Protein AF-A0A1Z5HD64-F1 (afdb_monomer)

pLDDT: mean 79.85, std 14.62, range [35.97, 97.44]

Foldseek 3Di:
DDDDDDFDPDPVSVVVLVVLVVVLQVVVLVVVVVCCVVCVVPPDVVQVVQQVVQVVVQVVQVVVVHGDDVVSVRRDRDPDDPVSSSLSVVCVVVVNDPVRSVVVVVVPDDPPDDDDDDD

Solvent-accessible surface area (backbone atoms only — not comparable to full-atom values): 7395 Å² total; per-residue (Å²): 132,88,83,82,79,80,80,61,90,47,71,67,48,46,54,50,49,54,51,51,49,51,50,39,52,53,53,52,44,53,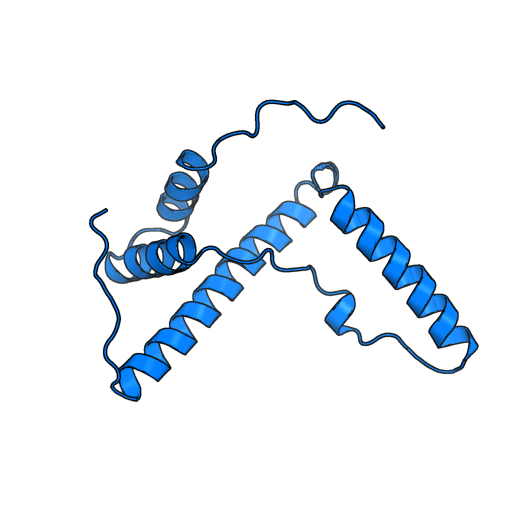53,51,55,52,47,44,70,74,42,58,86,73,54,55,67,68,57,54,53,49,52,55,54,49,51,54,50,32,55,55,26,47,77,71,81,45,71,62,66,70,77,72,75,48,82,79,76,71,86,75,52,73,65,55,45,53,49,50,50,49,32,61,76,68,69,50,51,68,68,64,47,50,53,59,51,57,76,64,59,73,78,79,73,90,80,77,76,94,127

Mean predicted aligned error: 9.31 Å

Sequence (119 aa):
MKETKAWSSDNNSLKNQMRLTAMSYNLLRTVEELSKIQDPELIHPSDKKYTEDLEKRQQAAKKRGGFVNPLFFNERIARISSYTIRAVQNAIMTGKSLSSFINALVAKLVPRVNQIGEH

Structure (mmCIF, N/CA/C/O backbone):
data_AF-A0A1Z5HD64-F1
#
_entry.id   AF-A0A1Z5HD64-F1
#
loop_
_atom_site.group_PDB
_atom_site.id
_atom_site.type_symbol
_atom_site.label_atom_id
_atom_site.label_alt_id
_atom_site.label_comp_id
_atom_site.label_asym_id
_atom_site.label_entity_id
_atom_site.label_seq_id
_atom_site.pdbx_PDB_ins_code
_atom_site.Cartn_x
_atom_site.Cartn_y
_atom_site.Cartn_z
_atom_site.occupancy
_atom_site.B_iso_or_equiv
_atom_site.auth_seq_id
_atom_site.auth_comp_id
_atom_site.auth_asym_id
_atom_site.auth_atom_id
_atom_site.pdbx_PDB_model_num
ATOM 1 N N . MET A 1 1 ? -7.255 -1.010 21.504 1.00 44.19 1 MET A N 1
ATOM 2 C CA . MET A 1 1 ? -8.390 -1.648 20.800 1.00 44.19 1 MET A CA 1
ATOM 3 C 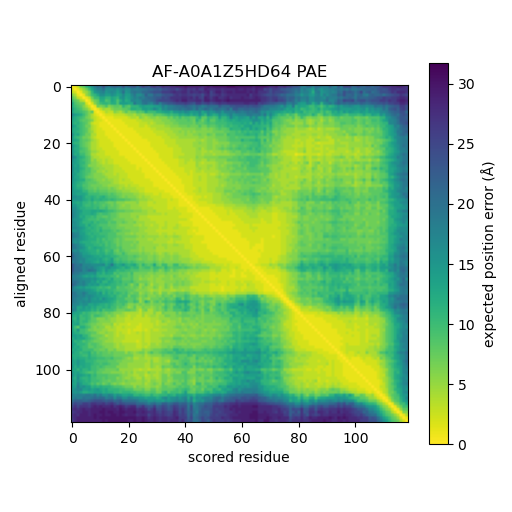C . MET A 1 1 ? -8.255 -3.148 21.006 1.00 44.19 1 MET A C 1
ATOM 5 O O . MET A 1 1 ? -7.200 -3.672 20.672 1.00 44.19 1 MET A O 1
ATOM 9 N N . LYS A 1 2 ? -9.232 -3.799 21.651 1.00 37.47 2 LYS A N 1
ATOM 10 C CA . LYS A 1 2 ? -9.215 -5.250 21.912 1.00 37.47 2 LYS A CA 1
ATOM 11 C C . LYS A 1 2 ? -9.450 -5.973 20.579 1.00 37.47 2 LYS A C 1
ATOM 13 O O . LYS A 1 2 ? -10.421 -5.656 19.900 1.00 37.47 2 LYS A O 1
ATOM 18 N N . GLU A 1 3 ? -8.547 -6.864 20.175 1.00 40.06 3 GLU A N 1
ATOM 19 C CA . GLU A 1 3 ? -8.692 -7.639 18.934 1.00 40.06 3 GLU A CA 1
ATOM 20 C C . GLU A 1 3 ? -9.826 -8.662 19.063 1.00 40.06 3 GLU A C 1
ATOM 22 O O . GLU A 1 3 ? -9.850 -9.456 20.002 1.00 40.06 3 GLU A O 1
ATOM 27 N N . THR A 1 4 ? -10.752 -8.673 18.106 1.00 48.00 4 THR A N 1
ATOM 28 C CA . THR A 1 4 ? -11.760 -9.732 17.972 1.00 48.00 4 THR A CA 1
ATOM 29 C C . THR A 1 4 ? -11.158 -10.859 17.127 1.00 48.00 4 THR A C 1
ATOM 31 O O . THR A 1 4 ? -10.708 -10.624 16.004 1.00 48.00 4 THR A O 1
ATOM 34 N N . LYS A 1 5 ? -11.069 -12.075 17.681 1.00 46.97 5 LYS A N 1
ATOM 35 C CA . LYS A 1 5 ? -10.462 -13.235 17.005 1.00 46.97 5 LYS A CA 1
ATOM 36 C C . LYS A 1 5 ? -11.372 -13.776 15.891 1.00 46.97 5 LYS A C 1
ATOM 38 O O . LYS A 1 5 ? -12.581 -13.797 16.065 1.00 46.97 5 LYS A O 1
ATOM 43 N N . ALA A 1 6 ? -10.715 -14.210 14.809 1.00 53.66 6 ALA A N 1
ATOM 44 C CA . ALA A 1 6 ? -11.146 -14.966 13.623 1.00 53.66 6 ALA A CA 1
ATOM 45 C C . ALA A 1 6 ? -12.628 -14.913 13.202 1.00 53.66 6 ALA A C 1
ATOM 47 O O . ALA A 1 6 ? -13.538 -15.357 13.893 1.00 53.66 6 ALA A O 1
ATOM 48 N N . TRP A 1 7 ? -12.824 -14.446 11.974 1.00 62.53 7 TRP A N 1
ATOM 49 C CA . TRP A 1 7 ? -14.091 -14.433 11.267 1.00 62.53 7 TRP A CA 1
ATOM 50 C C . TRP A 1 7 ? -14.589 -15.855 10.962 1.00 62.53 7 TRP A C 1
ATOM 52 O O . TRP A 1 7 ? -13.791 -16.753 10.700 1.00 62.53 7 TRP A O 1
ATOM 62 N N . SER A 1 8 ? -15.909 -16.037 10.997 1.00 66.38 8 SER A N 1
ATOM 63 C CA . SER A 1 8 ? -16.603 -17.302 10.719 1.00 66.38 8 SER A CA 1
ATOM 64 C C . SER A 1 8 ? -16.177 -17.947 9.386 1.00 66.38 8 SER A C 1
ATOM 66 O O . SER A 1 8 ? -15.844 -17.248 8.428 1.00 66.38 8 SER A O 1
ATOM 68 N N . SER A 1 9 ? -16.234 -19.283 9.312 1.00 69.88 9 SER A N 1
ATOM 69 C CA . SER A 1 9 ? -16.034 -20.069 8.082 1.00 69.88 9 SER A CA 1
ATOM 70 C C . SER A 1 9 ? -17.230 -20.025 7.122 1.00 69.88 9 SER A C 1
ATOM 72 O O . SER A 1 9 ? -17.173 -20.610 6.044 1.00 69.88 9 SER A O 1
ATOM 74 N N . ASP A 1 10 ? -18.312 -19.338 7.495 1.00 85.06 10 ASP A N 1
ATOM 75 C CA . ASP A 1 10 ? -19.473 -19.135 6.634 1.00 85.06 10 ASP A CA 1
ATOM 76 C C . ASP A 1 10 ? -19.106 -18.398 5.327 1.00 85.06 10 ASP A C 1
ATOM 78 O O . ASP A 1 10 ? -18.355 -17.418 5.323 1.00 85.06 10 ASP A O 1
ATOM 82 N N . ASN A 1 11 ? -19.693 -18.829 4.207 1.00 81.56 11 ASN A N 1
ATOM 83 C CA . ASN A 1 11 ? -19.406 -18.283 2.877 1.00 81.56 11 ASN A CA 1
ATOM 84 C C . ASN A 1 11 ? -19.705 -16.781 2.759 1.00 81.56 11 ASN A C 1
ATOM 86 O O . ASN A 1 11 ? -19.003 -16.070 2.034 1.00 81.56 11 ASN A O 1
ATOM 90 N N . ASN A 1 12 ? -20.727 -16.268 3.448 1.00 84.69 12 ASN A N 1
ATOM 91 C CA . ASN A 1 12 ? -21.007 -14.833 3.441 1.00 84.69 12 ASN A CA 1
ATOM 92 C C . ASN A 1 12 ? -19.990 -14.078 4.298 1.00 84.69 12 ASN A C 1
ATOM 94 O O . ASN A 1 12 ? -19.549 -12.995 3.907 1.00 84.69 12 ASN A O 1
ATOM 98 N N . SER A 1 13 ? -19.555 -14.668 5.415 1.00 78.94 13 SER A N 1
ATOM 99 C CA . SER A 1 13 ? -18.449 -14.125 6.208 1.00 78.94 13 SER A CA 1
ATOM 100 C C . SER A 1 13 ? -17.169 -14.015 5.378 1.00 78.94 13 SER A C 1
ATOM 102 O O . SER A 1 13 ? -16.554 -12.949 5.353 1.00 78.94 13 SER A O 1
ATOM 104 N N . LEU A 1 14 ? -16.813 -15.059 4.625 1.00 79.56 14 LEU A N 1
ATOM 105 C CA . LEU A 1 14 ? -15.651 -15.058 3.731 1.00 79.56 14 LEU A CA 1
ATOM 106 C C . LEU A 1 14 ? -15.764 -13.995 2.628 1.00 79.56 14 LEU A C 1
ATOM 108 O O . LEU A 1 14 ? -14.815 -13.248 2.392 1.00 79.56 14 LEU A O 1
ATOM 112 N N . LYS A 1 15 ? -16.934 -13.846 1.992 1.00 81.50 15 LYS A N 1
ATOM 113 C CA . LYS A 1 15 ? -17.169 -12.780 0.997 1.00 81.50 15 LYS A CA 1
ATOM 114 C C . LYS A 1 15 ? -16.978 -11.386 1.593 1.00 81.50 15 LYS A C 1
ATOM 116 O O . LYS A 1 15 ? -16.365 -10.525 0.959 1.00 81.50 15 LYS A O 1
ATOM 121 N N . ASN A 1 16 ? -17.477 -11.158 2.805 1.00 84.25 16 ASN A N 1
ATOM 122 C CA . ASN A 1 16 ? -17.310 -9.883 3.498 1.00 84.25 16 ASN A CA 1
ATOM 123 C C . ASN A 1 16 ? -15.843 -9.623 3.858 1.00 84.25 16 ASN A C 1
ATOM 125 O O . ASN A 1 16 ? -15.365 -8.508 3.658 1.00 84.25 16 ASN A O 1
ATOM 129 N N . GLN A 1 17 ? -15.110 -10.649 4.298 1.00 80.06 17 GLN A N 1
ATOM 130 C CA . GLN A 1 17 ? -13.670 -10.556 4.545 1.00 80.06 17 GLN A CA 1
ATOM 131 C C . GLN A 1 17 ? -12.911 -10.161 3.278 1.00 80.06 17 GLN A C 1
ATOM 133 O O . GLN A 1 17 ? -12.153 -9.197 3.302 1.00 80.06 17 GLN A O 1
ATOM 138 N N . MET A 1 18 ? -13.157 -10.845 2.156 1.00 83.06 18 MET A N 1
ATOM 139 C CA . MET A 1 18 ? -12.502 -10.535 0.881 1.00 83.06 18 MET A CA 1
ATOM 140 C C . MET A 1 18 ? -12.762 -9.090 0.443 1.00 83.06 18 MET A C 1
ATOM 142 O O . MET A 1 18 ? -11.830 -8.383 0.058 1.00 83.06 18 MET A O 1
ATOM 146 N N . ARG A 1 19 ? -14.016 -8.629 0.544 1.00 85.19 19 ARG A N 1
ATOM 147 C CA . ARG A 1 19 ? -14.396 -7.245 0.216 1.00 85.19 19 ARG A CA 1
ATOM 148 C C . ARG A 1 19 ? -13.683 -6.240 1.110 1.00 85.19 19 ARG A C 1
ATOM 150 O O . ARG A 1 19 ? -13.125 -5.270 0.613 1.00 85.19 19 ARG A O 1
ATOM 157 N N . LEU A 1 20 ? -13.652 -6.490 2.413 1.00 84.62 20 LEU A N 1
ATOM 158 C CA . LEU A 1 20 ? -12.998 -5.613 3.375 1.00 84.62 20 LEU A CA 1
ATOM 159 C C . LEU A 1 20 ? -11.477 -5.568 3.185 1.00 84.62 20 LEU A C 1
ATOM 161 O O . LEU A 1 20 ? -10.872 -4.500 3.282 1.00 84.62 20 LEU A O 1
ATOM 165 N N . THR A 1 21 ? -10.849 -6.708 2.896 1.00 83.38 21 THR A N 1
ATOM 166 C CA . THR A 1 21 ? -9.431 -6.759 2.542 1.00 83.38 21 THR A CA 1
ATOM 167 C C . THR A 1 21 ? -9.176 -5.925 1.293 1.00 83.38 21 THR A C 1
ATOM 169 O O . THR A 1 21 ? -8.313 -5.053 1.332 1.00 83.38 21 THR A O 1
ATOM 172 N N . ALA A 1 22 ? -9.965 -6.103 0.230 1.00 84.81 22 ALA A N 1
ATOM 173 C CA . ALA A 1 22 ? -9.841 -5.302 -0.987 1.00 84.81 22 ALA A CA 1
ATOM 174 C C . ALA A 1 22 ? -10.024 -3.797 -0.715 1.00 84.81 22 ALA A C 1
ATOM 176 O O . ALA A 1 22 ? -9.211 -2.993 -1.158 1.00 84.81 22 ALA A O 1
ATOM 177 N N . MET A 1 23 ? -11.023 -3.413 0.085 1.00 85.25 23 MET A N 1
ATOM 178 C CA . MET A 1 23 ? -11.225 -2.020 0.503 1.00 85.25 23 MET A CA 1
ATOM 179 C C . MET A 1 23 ? -10.031 -1.471 1.287 1.00 85.25 23 MET A C 1
ATOM 181 O O . MET A 1 23 ? -9.638 -0.3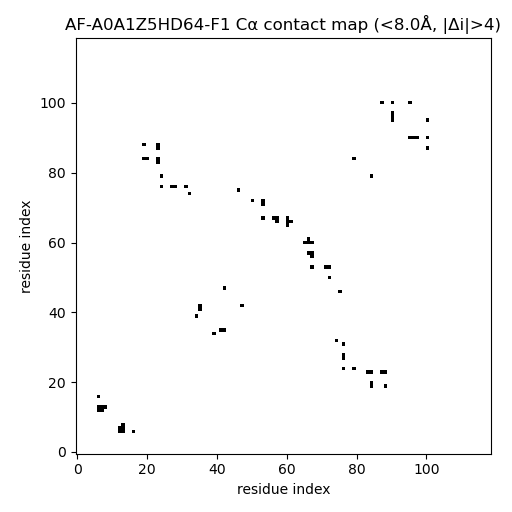30 1.075 1.00 85.25 23 MET A O 1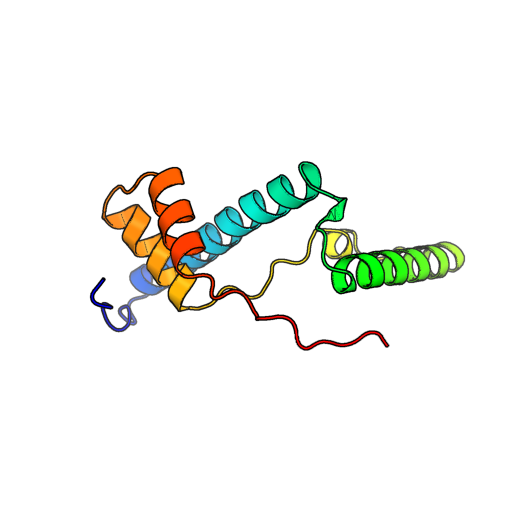
ATOM 185 N N . SER A 1 24 ? -9.431 -2.278 2.165 1.00 83.94 24 SER A N 1
ATOM 186 C CA . SER A 1 24 ? -8.251 -1.877 2.941 1.00 83.94 24 SER A CA 1
ATOM 187 C C . SER A 1 24 ? -7.038 -1.646 2.039 1.00 83.94 24 SER A C 1
ATOM 189 O O . SER A 1 24 ? -6.312 -0.672 2.228 1.00 83.94 24 SER A O 1
ATOM 191 N N . TYR A 1 25 ? -6.844 -2.512 1.038 1.00 85.75 25 TYR A N 1
ATOM 192 C CA . TYR A 1 25 ? -5.818 -2.333 0.012 1.00 85.75 25 TYR A CA 1
ATOM 193 C C . TYR A 1 25 ? -6.047 -1.071 -0.811 1.00 85.75 25 TYR A C 1
ATOM 195 O O . TYR A 1 25 ? -5.127 -0.270 -0.939 1.00 85.75 25 TYR A O 1
ATOM 203 N N . ASN A 1 26 ? -7.267 -0.858 -1.298 1.00 83.62 26 ASN A N 1
ATOM 204 C CA . ASN A 1 26 ? -7.604 0.318 -2.095 1.00 83.62 26 ASN A CA 1
ATOM 205 C C . ASN A 1 26 ? -7.466 1.617 -1.289 1.00 83.62 26 ASN A C 1
ATOM 207 O O . ASN A 1 26 ? -6.974 2.608 -1.811 1.00 83.62 26 ASN A O 1
ATOM 211 N N . LEU A 1 27 ? -7.839 1.613 -0.007 1.00 83.31 27 LEU A N 1
ATOM 212 C CA . LEU A 1 27 ? -7.690 2.788 0.845 1.00 83.31 27 LEU A CA 1
ATOM 213 C C . LEU A 1 27 ? -6.218 3.167 1.032 1.00 83.31 27 LEU A C 1
ATOM 215 O O . LEU A 1 27 ? -5.852 4.325 0.850 1.00 83.31 27 LEU A O 1
ATOM 219 N N . LEU A 1 28 ? -5.368 2.200 1.393 1.00 82.50 28 LEU A N 1
ATOM 220 C CA . LEU A 1 28 ? -3.943 2.480 1.578 1.00 82.50 28 LEU A CA 1
ATOM 221 C C . LEU A 1 28 ? -3.248 2.818 0.264 1.00 82.50 28 LEU A C 1
ATOM 223 O O . LEU A 1 28 ? -2.383 3.685 0.263 1.00 82.50 28 LEU A O 1
ATOM 227 N N . ARG A 1 29 ? -3.671 2.201 -0.842 1.00 83.00 29 ARG A N 1
ATOM 228 C CA . ARG A 1 29 ? -3.235 2.552 -2.193 1.00 83.00 29 ARG A CA 1
ATOM 229 C C . ARG A 1 29 ? -3.440 4.035 -2.479 1.00 83.00 29 ARG A C 1
ATOM 231 O O . ARG A 1 29 ? -2.496 4.701 -2.874 1.00 83.00 29 ARG A O 1
ATOM 238 N N . THR A 1 30 ? -4.649 4.550 -2.255 1.00 81.06 30 THR A N 1
ATOM 239 C CA . THR A 1 30 ? -4.953 5.965 -2.500 1.00 81.06 30 THR A CA 1
ATOM 240 C C . THR A 1 30 ? -4.094 6.884 -1.635 1.00 81.06 30 THR A C 1
ATOM 242 O O . THR A 1 30 ? -3.618 7.904 -2.118 1.00 81.06 30 THR A O 1
ATOM 245 N N . VAL A 1 31 ? -3.862 6.525 -0.368 1.00 81.19 31 VAL A N 1
ATOM 246 C CA . VAL A 1 31 ? -2.986 7.307 0.521 1.00 81.19 31 VAL A CA 1
ATOM 247 C C . VAL A 1 31 ? -1.539 7.303 0.021 1.00 81.19 31 VAL A C 1
ATOM 249 O O . VAL A 1 31 ? -0.897 8.349 0.025 1.00 81.19 31 VAL A O 1
ATOM 252 N N . GLU A 1 32 ? -1.037 6.150 -0.420 1.00 80.50 32 GLU A N 1
ATOM 253 C CA . GLU A 1 32 ? 0.316 6.001 -0.955 1.00 80.50 32 GLU A CA 1
ATOM 254 C C . GLU A 1 32 ? 0.515 6.833 -2.230 1.00 80.50 32 GLU A C 1
ATOM 256 O O . GLU A 1 32 ? 1.426 7.657 -2.274 1.00 80.50 32 GLU A O 1
ATOM 261 N N . GLU A 1 33 ? -0.383 6.699 -3.210 1.00 82.00 33 GLU A N 1
ATOM 262 C CA . GLU A 1 33 ? -0.322 7.445 -4.477 1.00 82.00 33 GLU A CA 1
ATOM 263 C C . GLU A 1 33 ? -0.385 8.961 -4.245 1.00 82.00 33 GLU A C 1
ATOM 265 O O . GLU A 1 33 ? 0.416 9.719 -4.791 1.00 82.00 33 GLU A O 1
ATOM 270 N N . LEU A 1 34 ? -1.298 9.422 -3.381 1.00 83.38 34 LEU A N 1
ATOM 271 C CA . LEU A 1 34 ? -1.395 10.842 -3.033 1.00 83.38 34 LEU A CA 1
ATOM 272 C C . LEU A 1 34 ? -0.120 11.354 -2.358 1.00 83.38 34 LEU A C 1
ATOM 274 O O . LEU A 1 34 ? 0.319 12.461 -2.661 1.00 83.38 34 LEU A O 1
ATOM 278 N N . SER A 1 35 ? 0.481 10.555 -1.473 1.00 82.94 35 SER A N 1
ATOM 279 C CA . SER A 1 35 ? 1.721 10.925 -0.790 1.00 82.94 35 SER A CA 1
ATOM 280 C C . SER A 1 35 ? 2.889 11.056 -1.765 1.00 82.94 35 SER A C 1
ATOM 282 O O . SER A 1 35 ? 3.649 12.012 -1.657 1.00 82.94 35 SER A O 1
ATOM 284 N N . LYS A 1 36 ? 3.023 10.152 -2.743 1.00 83.19 36 LYS A N 1
ATOM 285 C CA . LYS A 1 36 ? 4.108 10.225 -3.737 1.00 83.19 36 LYS A CA 1
ATOM 286 C C . LYS A 1 36 ? 3.938 11.379 -4.722 1.00 83.19 36 LYS A C 1
ATOM 288 O O . LYS A 1 36 ? 4.936 11.929 -5.176 1.00 83.19 36 LYS A O 1
ATOM 293 N N . ILE A 1 37 ? 2.696 11.761 -5.033 1.00 84.75 37 ILE A N 1
ATOM 294 C CA . ILE A 1 37 ? 2.403 12.949 -5.850 1.00 84.75 37 ILE A CA 1
ATOM 295 C C . ILE A 1 37 ? 2.757 14.235 -5.095 1.00 84.75 37 ILE A C 1
ATOM 297 O O . ILE A 1 37 ? 3.308 15.155 -5.694 1.00 84.75 37 ILE A O 1
ATOM 301 N N . GLN A 1 38 ? 2.419 14.316 -3.804 1.00 86.88 38 GLN A N 1
ATOM 302 C CA . GLN A 1 38 ? 2.661 15.512 -2.990 1.00 86.88 38 GLN A CA 1
ATOM 303 C C . GLN A 1 38 ? 4.144 15.687 -2.650 1.00 86.88 38 GLN A C 1
ATOM 305 O O . GLN A 1 38 ? 4.661 16.795 -2.768 1.00 86.88 38 GLN A O 1
ATOM 310 N N . ASP A 1 39 ? 4.830 14.597 -2.301 1.00 88.44 39 ASP A N 1
ATOM 311 C CA . ASP A 1 39 ? 6.209 14.616 -1.812 1.00 88.44 39 ASP A CA 1
ATOM 312 C C . ASP A 1 39 ? 7.103 13.620 -2.586 1.00 88.44 39 ASP A C 1
ATOM 314 O O . ASP A 1 39 ? 7.589 12.634 -2.018 1.00 88.44 39 ASP A O 1
ATOM 318 N N . PRO A 1 40 ? 7.367 13.846 -3.889 1.00 85.69 40 PRO A N 1
ATOM 319 C CA . PRO A 1 40 ? 8.131 12.911 -4.726 1.00 85.69 40 PRO A CA 1
ATOM 320 C C . PRO A 1 40 ? 9.574 12.690 -4.239 1.00 85.69 40 PRO A C 1
ATOM 322 O O . PRO A 1 40 ? 10.172 11.632 -4.465 1.00 85.69 40 PRO A O 1
ATOM 325 N N . GLU A 1 41 ? 10.133 13.661 -3.517 1.00 88.56 41 GLU A N 1
ATOM 326 C CA . GLU A 1 41 ? 11.466 13.570 -2.917 1.00 88.56 41 GLU A CA 1
ATOM 327 C C . GLU A 1 41 ? 11.548 12.478 -1.839 1.00 88.56 41 GLU A C 1
ATOM 329 O O . GLU A 1 41 ? 12.599 11.859 -1.665 1.00 88.56 41 GLU A O 1
ATOM 334 N N . LEU A 1 42 ? 10.427 12.183 -1.166 1.00 85.31 42 LEU A N 1
ATOM 335 C CA . LEU A 1 42 ? 10.330 11.189 -0.093 1.00 85.31 42 LEU A CA 1
ATOM 336 C C . LEU A 1 42 ? 10.069 9.763 -0.605 1.00 85.31 42 LEU A C 1
ATOM 338 O O . LEU A 1 42 ? 9.987 8.826 0.194 1.00 85.31 42 LEU A O 1
ATOM 342 N N . ILE A 1 43 ? 9.962 9.566 -1.925 1.00 85.06 43 ILE A N 1
ATOM 343 C CA . ILE A 1 43 ? 9.831 8.231 -2.518 1.00 85.06 43 ILE A CA 1
ATOM 344 C C . ILE A 1 43 ? 11.063 7.395 -2.163 1.00 85.06 43 ILE A C 1
ATOM 346 O O . ILE A 1 43 ? 12.206 7.784 -2.422 1.00 85.06 43 ILE A O 1
ATOM 350 N N . HIS A 1 44 ? 10.822 6.204 -1.613 1.00 84.00 44 HIS A N 1
ATOM 351 C CA . HIS A 1 44 ? 11.883 5.308 -1.173 1.00 84.00 44 HIS A CA 1
ATOM 352 C C . HIS A 1 44 ? 12.823 4.928 -2.343 1.00 84.00 44 HIS A C 1
ATOM 354 O O . HIS A 1 44 ? 12.338 4.595 -3.429 1.00 84.00 44 HIS A O 1
ATOM 360 N N . PRO A 1 45 ? 14.159 4.889 -2.152 1.00 87.88 45 PRO A N 1
ATOM 361 C CA . PRO A 1 45 ? 15.111 4.583 -3.228 1.00 87.88 45 PRO A CA 1
ATOM 362 C C . PRO A 1 45 ? 14.852 3.257 -3.957 1.00 87.88 45 PRO A C 1
ATOM 364 O O . PRO A 1 45 ? 15.122 3.139 -5.151 1.00 87.88 45 PRO A O 1
ATOM 367 N N . SER A 1 46 ? 14.290 2.254 -3.268 1.00 85.56 46 SER A N 1
ATOM 368 C CA . SER A 1 46 ? 13.913 0.982 -3.907 1.00 85.56 46 SER A CA 1
ATOM 369 C C . SER A 1 46 ? 12.850 1.141 -4.987 1.00 85.56 46 SER A C 1
ATOM 371 O O . SER A 1 46 ? 12.873 0.396 -5.963 1.00 85.56 46 SER A O 1
ATOM 373 N N . ASP A 1 47 ? 11.917 2.074 -4.802 1.00 86.19 47 ASP A N 1
ATOM 374 C CA . ASP A 1 47 ? 10.836 2.314 -5.753 1.00 86.19 47 ASP A CA 1
ATOM 375 C C . ASP A 1 47 ? 11.386 3.034 -6.981 1.00 86.19 47 ASP A C 1
ATOM 377 O O . ASP A 1 47 ? 11.092 2.625 -8.100 1.00 86.19 47 ASP A O 1
ATOM 381 N N . LYS A 1 48 ? 12.290 4.006 -6.778 1.00 88.69 48 LYS A N 1
ATOM 382 C CA . LYS A 1 48 ? 13.035 4.666 -7.865 1.00 88.69 48 LYS A CA 1
ATOM 383 C C . LYS A 1 48 ? 13.810 3.638 -8.699 1.00 88.69 48 LYS A C 1
ATOM 385 O O . LYS A 1 48 ? 13.594 3.530 -9.904 1.00 88.69 48 LYS A O 1
ATOM 390 N N . LYS A 1 49 ? 14.607 2.788 -8.037 1.00 91.44 49 LYS A N 1
ATOM 391 C CA . LYS A 1 49 ? 15.359 1.698 -8.685 1.00 91.44 49 LYS A CA 1
ATOM 392 C C . LYS A 1 49 ? 14.452 0.739 -9.460 1.00 91.44 49 LYS A C 1
ATOM 394 O O . LYS A 1 49 ? 14.788 0.315 -10.562 1.00 91.44 49 LYS A O 1
ATOM 399 N N . TYR A 1 50 ? 13.306 0.375 -8.887 1.00 90.75 50 TYR A N 1
ATOM 400 C CA . TYR A 1 50 ? 12.353 -0.518 -9.543 1.00 90.75 50 TYR A CA 1
ATOM 401 C C . TYR A 1 50 ? 11.773 0.098 -10.823 1.00 90.75 50 TYR A C 1
ATOM 403 O O . TYR A 1 50 ? 11.694 -0.591 -11.842 1.00 90.75 50 TYR A O 1
ATOM 411 N N . THR A 1 51 ? 11.411 1.383 -10.786 1.00 89.94 51 THR A N 1
ATOM 412 C CA . THR A 1 51 ? 10.918 2.123 -11.955 1.00 89.94 51 THR A CA 1
ATOM 413 C C . THR A 1 51 ? 11.976 2.195 -13.055 1.00 89.94 51 THR A C 1
ATOM 415 O O . THR A 1 51 ? 11.688 1.834 -14.195 1.00 89.94 51 THR A O 1
ATOM 418 N N . GLU A 1 52 ? 13.222 2.536 -12.718 1.00 93.75 52 GLU A N 1
ATOM 419 C CA . GLU A 1 52 ? 14.336 2.555 -13.679 1.00 93.75 52 GLU A CA 1
ATOM 420 C C . GLU A 1 52 ? 14.562 1.181 -14.335 1.00 93.75 52 GLU A C 1
ATOM 422 O O . GLU A 1 52 ? 14.763 1.065 -15.548 1.00 93.75 52 GLU A O 1
ATOM 427 N N . ASP A 1 53 ? 14.512 0.106 -13.546 1.00 95.25 53 ASP A N 1
ATOM 428 C CA . ASP A 1 53 ? 14.663 -1.254 -14.060 1.00 95.25 53 ASP A CA 1
ATOM 429 C C . ASP A 1 53 ? 13.492 -1.662 -14.968 1.00 95.25 53 ASP A C 1
ATOM 431 O O . ASP A 1 53 ? 13.692 -2.378 -15.957 1.00 95.25 53 ASP A O 1
ATOM 435 N N . LEU A 1 54 ? 12.272 -1.202 -14.678 1.00 94.88 54 LEU A N 1
ATOM 436 C CA . LEU A 1 54 ? 11.109 -1.403 -15.543 1.00 94.88 54 LEU A CA 1
ATOM 437 C C . LEU A 1 54 ? 11.231 -0.656 -16.868 1.00 94.88 54 LEU A C 1
ATOM 439 O O . LEU A 1 54 ? 10.914 -1.224 -17.916 1.00 94.88 54 LEU A O 1
ATOM 443 N N . GLU A 1 55 ? 11.727 0.576 -16.852 1.00 95.81 55 GLU A N 1
ATOM 444 C CA . GLU A 1 55 ? 11.959 1.358 -18.066 1.00 95.81 55 GLU A CA 1
ATOM 445 C C . GLU A 1 55 ? 12.987 0.686 -18.978 1.00 95.81 55 GLU A C 1
ATOM 447 O O . GLU A 1 55 ? 12.741 0.527 -20.179 1.00 95.81 55 GLU A O 1
ATOM 452 N N . LYS A 1 56 ? 14.092 0.179 -18.414 1.00 97.38 56 LYS A N 1
ATOM 453 C CA . LYS A 1 56 ? 15.085 -0.614 -19.162 1.00 97.38 56 LYS A CA 1
ATOM 454 C C . LYS A 1 56 ? 14.448 -1.847 -19.805 1.00 97.38 56 LYS A C 1
ATOM 456 O O . LYS A 1 56 ? 14.692 -2.136 -20.981 1.00 97.38 56 LYS A O 1
ATOM 461 N N . ARG A 1 57 ? 13.588 -2.565 -19.070 1.00 96.69 57 ARG A N 1
ATOM 462 C CA . ARG A 1 57 ? 12.841 -3.721 -19.605 1.00 96.69 57 ARG A CA 1
ATOM 463 C C . ARG A 1 57 ? 11.893 -3.311 -20.725 1.00 96.69 57 ARG A C 1
ATOM 465 O O . ARG A 1 57 ? 11.809 -4.021 -21.723 1.00 96.69 57 ARG A O 1
ATOM 472 N N . GLN A 1 58 ? 11.221 -2.170 -20.599 1.00 97.44 58 GLN A N 1
ATOM 473 C CA . GLN A 1 58 ? 10.318 -1.657 -21.627 1.00 97.44 58 GLN A CA 1
ATOM 474 C C . GLN A 1 58 ? 11.063 -1.272 -22.900 1.00 97.44 58 GLN A C 1
ATOM 476 O O . GLN A 1 58 ? 10.616 -1.611 -23.994 1.00 97.44 58 GLN A O 1
ATOM 481 N N . GLN A 1 59 ? 12.224 -0.629 -22.783 1.00 97.38 59 GLN A N 1
ATOM 482 C CA . GLN A 1 59 ? 13.082 -0.343 -23.931 1.00 97.38 59 GLN A CA 1
ATOM 483 C C . GLN A 1 59 ? 13.542 -1.636 -24.621 1.00 97.38 59 GLN A C 1
ATOM 485 O O . GLN A 1 59 ? 13.482 -1.738 -25.847 1.00 97.38 59 GLN A O 1
ATOM 490 N N . ALA A 1 60 ? 13.954 -2.647 -23.851 1.00 97.19 60 ALA A N 1
ATOM 491 C CA . ALA A 1 60 ? 14.350 -3.946 -24.392 1.00 97.19 60 ALA A CA 1
ATOM 492 C C . ALA A 1 60 ? 13.183 -4.689 -25.068 1.00 97.19 60 ALA A C 1
ATOM 494 O O . ALA A 1 60 ? 13.369 -5.276 -26.133 1.00 97.19 60 ALA A O 1
ATOM 495 N N . ALA A 1 61 ? 11.984 -4.641 -24.481 1.00 96.81 61 ALA A N 1
ATOM 496 C CA . ALA A 1 61 ? 10.780 -5.243 -25.046 1.00 96.81 61 ALA A CA 1
ATOM 497 C C . ALA A 1 61 ? 10.380 -4.562 -26.362 1.00 96.81 61 ALA A C 1
ATOM 499 O O . ALA A 1 61 ? 10.180 -5.254 -27.359 1.00 96.81 61 ALA A O 1
ATOM 500 N N . LYS A 1 62 ? 10.376 -3.221 -26.404 1.00 96.94 62 LYS A N 1
ATOM 501 C CA . LYS A 1 62 ? 10.077 -2.448 -27.621 1.00 96.94 62 LYS A CA 1
ATOM 502 C C . LYS A 1 62 ? 11.015 -2.799 -28.775 1.00 96.94 62 LYS A C 1
ATOM 504 O O . LYS A 1 62 ? 10.549 -2.985 -29.894 1.00 96.94 62 LYS A O 1
ATOM 509 N N . LYS A 1 63 ? 12.317 -2.977 -28.508 1.00 96.62 63 LYS A N 1
ATOM 510 C CA . LYS A 1 63 ? 13.302 -3.418 -29.521 1.00 96.62 63 LYS A CA 1
ATOM 511 C C . LYS A 1 63 ? 12.976 -4.785 -30.136 1.00 96.62 63 LYS A C 1
ATOM 513 O O . LYS A 1 63 ? 13.438 -5.077 -31.230 1.00 96.62 63 LYS A O 1
ATOM 518 N N . ARG A 1 64 ? 12.197 -5.620 -29.443 1.00 96.31 64 ARG A N 1
ATOM 519 C CA . ARG A 1 64 ? 11.761 -6.952 -29.890 1.00 96.31 64 ARG A CA 1
ATOM 520 C C . ARG A 1 64 ? 10.314 -6.965 -30.405 1.00 96.31 64 ARG A C 1
ATOM 522 O O . ARG A 1 64 ? 9.754 -8.040 -30.578 1.00 96.31 64 ARG A O 1
ATOM 529 N N . GLY A 1 65 ? 9.692 -5.797 -30.599 1.00 96.44 65 GLY A N 1
ATOM 530 C CA . GLY A 1 65 ? 8.283 -5.680 -30.998 1.00 96.44 65 GLY A CA 1
ATOM 531 C C . GLY A 1 65 ? 7.279 -5.993 -29.880 1.00 96.44 65 GLY A C 1
ATOM 532 O O . GLY A 1 65 ? 6.098 -6.180 -30.154 1.00 96.44 65 GLY A O 1
ATOM 533 N N . GLY A 1 66 ? 7.733 -6.068 -28.627 1.00 96.06 66 GLY A N 1
ATOM 534 C CA . GLY A 1 66 ? 6.899 -6.346 -27.460 1.00 96.06 66 GLY A CA 1
ATOM 535 C C . GLY A 1 66 ? 6.726 -5.144 -26.533 1.00 96.06 66 GLY A C 1
ATOM 536 O O . GLY A 1 66 ? 7.235 -4.048 -26.770 1.00 96.06 66 GLY A O 1
ATOM 537 N N . PHE A 1 67 ? 6.031 -5.376 -25.422 1.00 96.19 67 PHE A N 1
ATOM 538 C CA . PHE A 1 67 ? 5.853 -4.405 -24.348 1.00 96.19 67 PHE A CA 1
ATOM 539 C C . PHE A 1 67 ? 5.824 -5.108 -22.987 1.00 96.19 67 PHE A C 1
ATOM 541 O O . PHE A 1 67 ? 5.471 -6.281 -22.870 1.00 96.19 67 PHE A O 1
ATOM 548 N N . VAL A 1 68 ? 6.209 -4.381 -21.946 1.00 95.25 68 VAL A N 1
ATOM 549 C CA . VAL A 1 68 ? 6.043 -4.770 -20.548 1.00 95.25 68 VAL A CA 1
ATOM 550 C C . VAL A 1 68 ? 4.600 -4.496 -20.150 1.00 95.25 68 VAL A C 1
ATOM 552 O O . VAL A 1 68 ? 4.064 -3.434 -20.460 1.00 95.25 68 VAL A O 1
ATOM 555 N N . ASN A 1 69 ? 3.976 -5.448 -19.452 1.00 93.12 69 ASN A N 1
ATOM 556 C CA . ASN A 1 69 ? 2.604 -5.308 -18.974 1.00 93.12 69 ASN A CA 1
ATOM 557 C C . ASN A 1 69 ? 2.432 -3.973 -18.209 1.00 93.12 69 ASN A C 1
ATOM 559 O O . ASN A 1 69 ? 3.133 -3.773 -17.211 1.00 93.12 69 ASN A O 1
ATOM 563 N N . PRO A 1 70 ? 1.502 -3.090 -18.630 1.00 88.25 70 PRO A N 1
ATOM 564 C CA . PRO A 1 70 ? 1.256 -1.802 -17.983 1.00 88.25 70 PRO A CA 1
ATOM 565 C C . PRO A 1 70 ? 1.001 -1.898 -16.476 1.00 88.25 70 PRO A C 1
ATOM 567 O O . PRO A 1 70 ? 1.358 -0.988 -15.738 1.00 88.25 70 PRO A O 1
ATOM 570 N N . LEU A 1 71 ? 0.463 -3.027 -15.996 1.00 85.62 71 LEU A N 1
ATOM 571 C CA . LEU A 1 71 ? 0.218 -3.262 -14.571 1.00 85.62 71 LEU A CA 1
ATOM 572 C C . LEU A 1 71 ? 1.487 -3.205 -13.710 1.00 85.62 71 LEU A C 1
ATOM 574 O O . LEU A 1 71 ? 1.377 -2.979 -12.508 1.00 85.62 71 LEU A O 1
ATOM 578 N N . PHE A 1 72 ? 2.675 -3.396 -14.290 1.00 86.81 72 PHE A N 1
ATOM 579 C CA . PHE A 1 72 ? 3.933 -3.252 -13.556 1.00 86.81 72 PHE A CA 1
ATOM 580 C C . PHE A 1 72 ? 4.325 -1.793 -13.298 1.00 86.81 72 PHE A C 1
ATOM 582 O O . PHE A 1 72 ? 5.082 -1.546 -12.367 1.00 86.81 72 PHE A O 1
ATOM 589 N N . PHE A 1 73 ? 3.813 -0.842 -14.084 1.00 84.69 73 PHE A N 1
ATOM 590 C CA . PHE A 1 73 ? 4.076 0.592 -13.905 1.00 84.69 73 PHE A CA 1
ATOM 591 C C . PHE A 1 73 ? 3.163 1.241 -12.866 1.00 84.69 73 PHE A C 1
ATOM 593 O O . PHE A 1 73 ? 3.412 2.364 -12.440 1.00 84.69 73 PHE A O 1
ATOM 600 N N . ASN A 1 74 ? 2.119 0.534 -12.435 1.00 78.88 74 ASN A N 1
ATOM 601 C CA . ASN A 1 74 ? 1.336 0.955 -11.288 1.00 78.88 74 ASN A CA 1
ATOM 602 C C . ASN A 1 74 ? 2.220 0.918 -10.039 1.00 78.88 74 ASN A C 1
ATOM 604 O O . ASN A 1 74 ? 3.023 -0.000 -9.869 1.00 78.88 74 ASN A O 1
ATOM 608 N N . GLU A 1 75 ? 2.017 1.873 -9.125 1.00 72.12 75 GLU A N 1
ATOM 609 C CA . GLU A 1 75 ? 2.735 1.876 -7.848 1.00 72.12 75 GLU A CA 1
ATOM 610 C C . GLU A 1 75 ? 2.671 0.517 -7.146 1.00 72.12 75 GLU A C 1
ATOM 612 O O . GLU A 1 75 ? 1.713 -0.243 -7.292 1.00 72.12 75 GLU A O 1
ATOM 617 N N . ARG A 1 76 ? 3.691 0.155 -6.380 1.00 72.56 76 ARG A N 1
ATOM 618 C CA . ARG A 1 76 ? 3.673 -1.124 -5.674 1.00 72.56 76 ARG A CA 1
ATOM 619 C C . ARG A 1 76 ? 3.030 -0.930 -4.317 1.00 72.56 76 ARG A C 1
ATOM 621 O O . ARG A 1 76 ? 3.624 -0.295 -3.465 1.00 72.56 76 ARG A O 1
ATOM 628 N N . ILE A 1 77 ? 1.873 -1.555 -4.093 1.00 67.62 77 ILE A N 1
ATOM 629 C CA . ILE A 1 77 ? 1.267 -1.541 -2.759 1.00 67.62 77 ILE A CA 1
ATOM 630 C C . ILE A 1 77 ? 2.176 -2.322 -1.818 1.00 67.62 77 ILE A C 1
ATOM 632 O O . ILE A 1 77 ? 2.384 -3.530 -2.002 1.00 67.62 77 ILE A O 1
ATOM 636 N N . ALA A 1 78 ? 2.702 -1.649 -0.800 1.00 66.88 78 ALA A N 1
ATOM 637 C CA . ALA A 1 78 ? 3.399 -2.325 0.282 1.00 66.88 78 ALA A CA 1
ATOM 638 C C . ALA A 1 78 ? 2.481 -3.393 0.903 1.00 66.88 78 ALA A C 1
ATOM 640 O O . ALA A 1 78 ? 1.276 -3.191 1.067 1.00 66.88 78 ALA A O 1
ATOM 641 N N . ARG A 1 79 ? 3.032 -4.564 1.256 1.00 70.19 79 ARG A N 1
ATOM 642 C CA . ARG A 1 79 ? 2.233 -5.603 1.923 1.00 70.19 79 ARG A CA 1
ATOM 643 C C . ARG A 1 79 ? 1.625 -5.023 3.196 1.00 70.19 79 ARG A C 1
ATOM 645 O O . ARG A 1 79 ? 2.338 -4.635 4.118 1.00 70.19 79 ARG A O 1
ATOM 652 N N . ILE A 1 80 ? 0.300 -5.007 3.240 1.00 74.75 80 ILE A N 1
ATOM 653 C CA . ILE A 1 80 ? -0.446 -4.473 4.368 1.00 74.75 80 ILE A CA 1
ATOM 654 C C . ILE A 1 80 ? -0.429 -5.508 5.484 1.00 74.75 80 ILE A C 1
ATOM 656 O O . ILE A 1 80 ? -0.713 -6.688 5.268 1.00 74.75 80 ILE A O 1
ATOM 660 N N . SER A 1 81 ? -0.089 -5.072 6.693 1.00 79.25 81 SER A N 1
ATOM 661 C CA . SER A 1 81 ? -0.130 -5.958 7.850 1.00 79.25 81 SER A CA 1
ATOM 662 C C . SER A 1 81 ? -1.571 -6.384 8.153 1.00 79.25 81 SER A C 1
ATOM 664 O O . SER A 1 81 ? -2.519 -5.612 7.984 1.00 79.25 81 SER A O 1
ATOM 666 N N . SER A 1 82 ? -1.752 -7.599 8.677 1.00 77.25 82 SER A N 1
ATOM 667 C CA . SER A 1 82 ? -3.077 -8.056 9.119 1.00 77.25 82 SER A CA 1
ATOM 668 C C . SER A 1 82 ? -3.667 -7.139 10.200 1.00 77.25 82 SER A C 1
ATOM 670 O O . SER A 1 82 ? -4.881 -6.955 10.264 1.00 77.25 82 SER A O 1
ATOM 672 N N . TYR A 1 83 ? -2.803 -6.508 11.002 1.00 81.38 83 TYR A N 1
ATOM 673 C CA . TYR A 1 83 ? -3.176 -5.478 11.964 1.00 81.38 83 TYR A CA 1
ATOM 674 C C . TYR A 1 83 ? -3.823 -4.266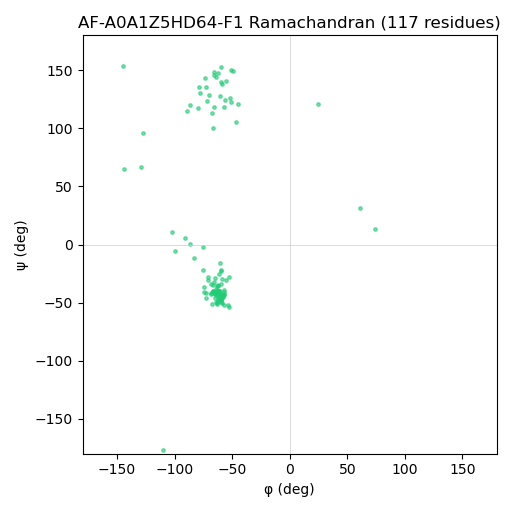 11.281 1.00 81.38 83 TYR A C 1
ATOM 676 O O . TYR A 1 83 ? -4.879 -3.817 11.715 1.00 81.38 83 TYR A O 1
ATOM 684 N N . THR A 1 84 ? -3.237 -3.759 10.195 1.00 80.69 84 THR A N 1
ATOM 685 C CA . THR A 1 84 ? -3.778 -2.600 9.474 1.00 80.69 84 THR A CA 1
ATOM 686 C C . THR A 1 84 ? -5.145 -2.913 8.866 1.00 80.69 84 THR A C 1
ATOM 688 O O . THR A 1 84 ? -6.049 -2.094 8.982 1.00 80.69 84 THR A O 1
ATOM 691 N N . ILE A 1 85 ? -5.342 -4.116 8.315 1.00 82.38 85 ILE A N 1
ATOM 692 C CA . ILE A 1 85 ? -6.653 -4.565 7.807 1.00 82.38 85 ILE A CA 1
ATOM 693 C C . ILE A 1 85 ? -7.699 -4.566 8.934 1.00 82.38 85 ILE A C 1
ATOM 695 O O . ILE A 1 85 ? -8.789 -4.018 8.776 1.00 82.38 85 ILE A O 1
ATOM 699 N N . ARG A 1 86 ? -7.356 -5.118 10.108 1.00 82.38 86 ARG A N 1
ATOM 700 C CA . ARG A 1 86 ? -8.237 -5.087 11.291 1.00 82.38 86 ARG A CA 1
ATOM 701 C C . ARG A 1 86 ? -8.501 -3.662 11.778 1.00 82.38 86 ARG A C 1
ATOM 703 O O . ARG A 1 86 ? -9.594 -3.355 12.242 1.00 82.38 86 ARG A O 1
ATOM 710 N N . ALA A 1 87 ? -7.516 -2.778 11.681 1.00 84.88 87 ALA A N 1
ATOM 711 C CA . ALA A 1 87 ? -7.671 -1.386 12.073 1.00 84.88 87 ALA A CA 1
ATOM 712 C C . ALA A 1 87 ? -8.634 -0.639 11.130 1.00 84.88 87 ALA A C 1
ATOM 714 O O . ALA A 1 87 ? -9.498 0.083 11.625 1.00 84.88 87 ALA A O 1
ATOM 715 N N . VAL A 1 88 ? -8.541 -0.865 9.811 1.00 85.50 88 VAL A N 1
ATOM 716 C CA . VAL A 1 88 ? -9.496 -0.342 8.813 1.00 85.50 88 VAL A CA 1
ATOM 717 C C . VAL A 1 88 ? -10.902 -0.857 9.104 1.00 85.50 88 VAL A C 1
ATOM 719 O O . VAL A 1 88 ? -11.840 -0.069 9.192 1.00 85.50 88 VAL A O 1
ATOM 722 N N . GLN A 1 89 ? -11.050 -2.166 9.322 1.00 83.06 89 GLN A N 1
ATOM 723 C CA . GLN A 1 89 ? -12.328 -2.769 9.699 1.00 83.06 89 GLN A CA 1
ATOM 724 C C . GLN A 1 89 ? -12.950 -2.079 10.905 1.00 83.06 89 GLN A C 1
A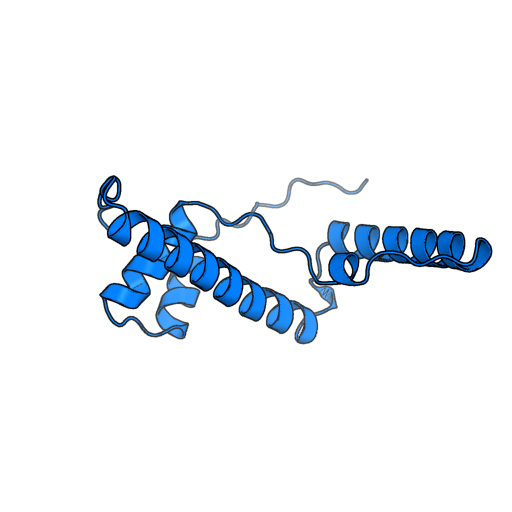TOM 726 O O . GLN A 1 89 ? -14.107 -1.670 10.859 1.00 83.06 89 GLN A O 1
ATOM 731 N N . ASN A 1 90 ? -12.184 -1.969 11.987 1.00 84.50 90 ASN A N 1
ATOM 732 C CA . ASN A 1 90 ? -12.679 -1.387 13.219 1.00 84.50 90 ASN A CA 1
ATOM 733 C C . ASN A 1 90 ? -13.068 0.075 13.012 1.00 84.50 90 ASN A C 1
ATOM 735 O O . ASN A 1 90 ? -14.113 0.483 13.500 1.00 84.50 90 ASN A O 1
ATOM 739 N N . ALA A 1 91 ? -12.277 0.841 12.254 1.00 86.81 91 ALA A N 1
ATOM 740 C CA . ALA A 1 91 ? -12.610 2.217 11.912 1.00 86.81 91 ALA A CA 1
ATOM 741 C C . ALA A 1 91 ? -13.952 2.317 11.168 1.00 86.81 91 ALA A C 1
ATOM 743 O O . ALA A 1 91 ? -14.773 3.152 11.540 1.00 86.81 91 ALA A O 1
ATOM 744 N N . ILE A 1 92 ? -14.207 1.436 10.194 1.00 83.94 92 ILE A N 1
ATOM 745 C CA . ILE A 1 92 ? -15.488 1.374 9.471 1.00 83.94 92 ILE A CA 1
ATOM 746 C C . ILE A 1 92 ? -16.629 1.022 10.431 1.00 83.94 92 ILE A C 1
ATOM 748 O O . ILE A 1 92 ? -17.633 1.729 10.479 1.00 83.94 92 ILE A O 1
ATOM 752 N N . MET A 1 93 ? -16.469 -0.039 11.226 1.00 83.31 93 MET A N 1
ATOM 753 C CA . MET A 1 93 ? -17.505 -0.508 12.153 1.00 83.31 93 MET A CA 1
ATOM 754 C C . MET A 1 93 ? -17.862 0.529 13.220 1.00 83.31 93 MET A C 1
ATOM 756 O O . MET A 1 93 ? -19.019 0.622 13.612 1.00 83.31 93 MET A O 1
ATOM 760 N N . THR A 1 94 ? -16.888 1.307 13.696 1.00 87.31 94 THR A N 1
ATOM 761 C CA . THR A 1 94 ? -17.118 2.343 14.711 1.00 87.31 94 THR A CA 1
ATOM 762 C C . THR A 1 94 ? -17.451 3.710 14.116 1.00 87.31 94 THR A C 1
ATOM 764 O O . THR A 1 94 ? -17.495 4.684 14.861 1.00 87.31 94 THR A O 1
ATOM 767 N N . GLY A 1 95 ? -17.608 3.824 12.791 1.00 87.25 95 GLY A N 1
ATOM 768 C CA . GLY A 1 95 ? -17.883 5.102 12.125 1.00 87.25 95 GLY A CA 1
ATOM 769 C C . GLY A 1 95 ? -16.779 6.146 12.325 1.00 87.25 95 GLY A C 1
ATOM 770 O O . GLY A 1 95 ? -17.050 7.342 12.408 1.00 87.25 95 GLY A O 1
ATOM 771 N N . LYS A 1 96 ? -15.523 5.710 12.460 1.00 89.00 96 LYS A N 1
ATOM 772 C CA . LYS A 1 96 ? -14.388 6.604 12.698 1.00 89.00 96 LYS A CA 1
ATOM 773 C C . LYS A 1 96 ? -14.057 7.370 11.418 1.00 89.00 96 LYS A C 1
ATOM 775 O O . LYS A 1 96 ? -13.970 6.776 10.345 1.00 89.00 96 LYS A O 1
ATOM 780 N N . SER A 1 97 ? -13.814 8.677 11.533 1.00 88.69 97 SER A N 1
ATOM 781 C CA . SER A 1 97 ? -13.388 9.475 10.381 1.00 88.69 97 SER A CA 1
ATOM 782 C C . SER A 1 97 ? -12.042 8.990 9.834 1.00 88.69 97 SER A C 1
ATOM 784 O O . SER A 1 97 ? -11.168 8.547 10.590 1.00 88.69 97 SER A O 1
ATOM 786 N N . LEU A 1 98 ? -11.856 9.120 8.516 1.00 81.94 98 LEU A N 1
ATOM 787 C CA . LEU A 1 98 ? -10.611 8.732 7.854 1.00 81.94 98 LEU A CA 1
ATOM 788 C C . LEU A 1 98 ? -9.403 9.470 8.449 1.00 81.94 98 LEU A C 1
ATOM 790 O O . LEU A 1 98 ? -8.398 8.841 8.759 1.00 81.94 98 LEU A O 1
ATOM 794 N N . SER A 1 99 ? -9.523 10.776 8.700 1.00 83.88 99 SER A N 1
ATOM 795 C CA . SER A 1 99 ? -8.456 11.578 9.313 1.00 83.88 99 SER A CA 1
ATOM 796 C C . SER A 1 99 ? -8.054 11.058 10.697 1.00 83.88 99 SER A C 1
ATOM 798 O O . SER A 1 99 ? -6.876 10.839 10.970 1.00 83.88 99 SER A O 1
ATOM 800 N N . SER A 1 100 ? -9.030 10.772 11.564 1.00 87.00 100 SER A N 1
ATOM 801 C CA . SER A 1 100 ? -8.773 10.224 12.900 1.00 87.00 100 SER A CA 1
ATOM 802 C C . SER A 1 100 ? -8.178 8.813 12.843 1.00 87.00 100 SER A C 1
ATOM 804 O O . SER A 1 100 ? -7.396 8.413 13.712 1.00 87.00 100 SER A O 1
ATOM 806 N N . PHE A 1 101 ? -8.553 8.027 11.833 1.00 86.25 101 PHE A N 1
ATOM 807 C CA . PHE A 1 101 ? -7.975 6.713 11.587 1.00 86.25 101 PHE A CA 1
ATOM 808 C C . PHE A 1 101 ? -6.509 6.803 11.146 1.00 86.25 101 PHE A C 1
ATOM 810 O O . PHE A 1 101 ? -5.662 6.168 11.775 1.00 86.25 101 PHE A O 1
ATOM 817 N N . ILE A 1 102 ? -6.202 7.622 10.137 1.00 82.75 102 ILE A N 1
ATOM 818 C CA . ILE A 1 102 ? -4.836 7.822 9.638 1.00 82.75 102 ILE A CA 1
ATOM 819 C C . ILE A 1 102 ? -3.929 8.354 10.748 1.00 82.75 102 ILE A C 1
ATOM 821 O O . ILE A 1 102 ? -2.878 7.769 10.990 1.00 82.75 102 ILE A O 1
ATOM 825 N N . ASN A 1 103 ? -4.369 9.354 11.517 1.00 83.56 103 ASN A N 1
ATOM 826 C CA . ASN A 1 103 ? -3.597 9.872 12.653 1.00 83.56 103 ASN A CA 1
ATOM 827 C C . ASN A 1 103 ? -3.271 8.778 13.684 1.00 83.56 103 ASN A C 1
ATOM 829 O O . ASN A 1 103 ? -2.160 8.715 14.206 1.00 83.56 103 ASN A O 1
ATOM 833 N N . ALA A 1 104 ? -4.215 7.869 13.949 1.00 84.06 104 ALA A N 1
ATOM 834 C CA . ALA A 1 104 ? -3.991 6.746 14.857 1.00 84.06 104 ALA A CA 1
ATOM 835 C C . ALA A 1 104 ? -3.036 5.681 14.288 1.00 84.06 104 ALA A C 1
ATOM 837 O O . ALA A 1 104 ? -2.381 4.987 15.067 1.00 84.06 104 ALA A O 1
ATOM 838 N N . LEU A 1 105 ? -2.961 5.523 12.962 1.00 80.00 105 LEU A N 1
ATOM 839 C CA . LEU A 1 105 ? -1.956 4.673 12.322 1.00 80.00 105 LEU A CA 1
ATOM 840 C C . LEU A 1 105 ? -0.571 5.321 12.377 1.00 80.00 105 LEU A C 1
ATOM 842 O O . LEU A 1 105 ? 0.383 4.650 12.764 1.00 80.00 105 LEU A O 1
ATOM 846 N N . VAL A 1 106 ? -0.474 6.614 12.058 1.00 79.56 106 VAL A N 1
ATOM 847 C CA . VAL A 1 106 ? 0.780 7.380 12.094 1.00 79.56 106 VAL A CA 1
ATOM 848 C C . VAL A 1 106 ? 1.381 7.381 13.497 1.00 79.56 106 VAL A C 1
ATOM 850 O O . VAL A 1 106 ? 2.560 7.090 13.648 1.00 79.56 106 VAL A O 1
ATOM 853 N N . ALA A 1 107 ? 0.567 7.575 14.538 1.00 82.31 107 ALA A N 1
ATOM 854 C CA . ALA A 1 107 ? 1.020 7.515 15.932 1.00 82.31 107 ALA A CA 1
ATOM 855 C C . ALA A 1 107 ? 1.604 6.149 16.350 1.00 82.31 107 ALA A C 1
ATOM 857 O O . ALA A 1 107 ? 2.243 6.042 17.393 1.00 82.31 107 ALA A O 1
ATOM 858 N N . LYS A 1 108 ? 1.363 5.089 15.567 1.00 78.50 108 LYS A N 1
ATOM 859 C CA . LYS A 1 108 ? 1.926 3.750 15.786 1.00 78.50 108 LYS A CA 1
ATOM 860 C C . LYS A 1 108 ? 3.139 3.447 14.915 1.00 78.50 108 LYS A C 1
ATOM 862 O O . LYS A 1 108 ? 3.736 2.383 15.086 1.00 78.50 108 LYS A O 1
ATOM 867 N N . LEU A 1 109 ? 3.493 4.330 13.984 1.00 72.12 109 LEU A N 1
ATOM 868 C CA . LEU A 1 109 ? 4.732 4.201 13.235 1.00 72.12 109 LEU A CA 1
ATOM 869 C C . LEU A 1 109 ? 5.882 4.433 14.210 1.00 72.12 109 LEU A C 1
ATOM 871 O O . LEU A 1 109 ? 6.052 5.523 14.746 1.00 72.12 109 LEU A O 1
ATOM 875 N N . VAL A 1 110 ? 6.658 3.384 14.457 1.00 68.56 110 VAL A N 1
ATOM 876 C CA . VAL A 1 110 ? 7.928 3.512 15.164 1.00 68.56 110 VAL A CA 1
ATOM 877 C C . VAL A 1 110 ? 8.934 4.018 14.133 1.00 68.56 110 VAL A C 1
ATOM 879 O O . VAL A 1 110 ? 9.164 3.306 13.147 1.00 68.56 110 VAL A O 1
ATOM 882 N N . PRO A 1 111 ? 9.521 5.218 14.307 1.00 62.97 111 PRO A N 1
ATOM 883 C CA . PRO A 1 111 ? 10.607 5.657 13.450 1.00 62.97 111 PRO A CA 1
ATOM 884 C C . PRO A 1 111 ? 11.698 4.595 13.522 1.00 62.97 111 PRO A C 1
ATOM 886 O O . PRO A 1 111 ? 12.157 4.243 14.612 1.00 62.97 111 PRO A O 1
ATOM 889 N N . ARG A 1 112 ? 12.110 4.050 12.375 1.00 54.91 112 ARG A N 1
ATOM 890 C CA . ARG A 1 112 ? 13.359 3.294 12.343 1.00 54.91 112 ARG A CA 1
ATOM 891 C C . ARG A 1 112 ? 14.457 4.316 12.602 1.00 54.91 112 ARG A C 1
ATOM 893 O O . ARG A 1 112 ? 14.787 5.093 11.716 1.00 54.91 112 ARG A O 1
ATOM 900 N N . VAL A 1 113 ? 14.939 4.371 13.842 1.00 50.38 113 VAL A N 1
ATOM 901 C CA . VAL A 1 113 ? 16.104 5.174 14.214 1.00 50.38 113 VAL A CA 1
ATOM 902 C C . VAL A 1 113 ? 17.230 4.803 13.250 1.00 50.38 113 VAL A C 1
ATOM 904 O O . VAL A 1 113 ? 17.514 3.620 13.060 1.00 50.38 113 VAL A O 1
ATOM 907 N N . ASN A 1 114 ? 17.793 5.819 12.598 1.00 50.31 114 ASN A N 1
ATOM 908 C CA . ASN A 1 114 ? 18.843 5.715 11.592 1.00 50.31 114 ASN A CA 1
ATOM 909 C C . ASN A 1 114 ? 19.975 4.780 12.040 1.00 50.31 114 ASN A C 1
ATOM 911 O O . ASN A 1 114 ? 20.816 5.162 12.847 1.00 50.31 114 ASN A O 1
ATOM 915 N N . GLN A 1 115 ? 20.019 3.580 11.467 1.00 48.09 115 GLN A N 1
ATOM 916 C CA . GLN A 1 115 ? 21.239 2.796 11.287 1.00 48.09 115 GLN A CA 1
ATOM 917 C C . GLN A 1 115 ? 21.142 2.053 9.957 1.00 48.09 115 GLN A C 1
ATOM 919 O O . GLN A 1 115 ? 21.052 0.831 9.903 1.00 48.09 115 GLN A O 1
ATOM 924 N N . ILE A 1 116 ? 21.113 2.800 8.860 1.00 46.69 116 ILE A N 1
ATOM 925 C CA . ILE A 1 116 ? 21.603 2.271 7.591 1.00 46.69 116 ILE A CA 1
ATOM 926 C C . ILE A 1 116 ? 22.601 3.313 7.115 1.00 46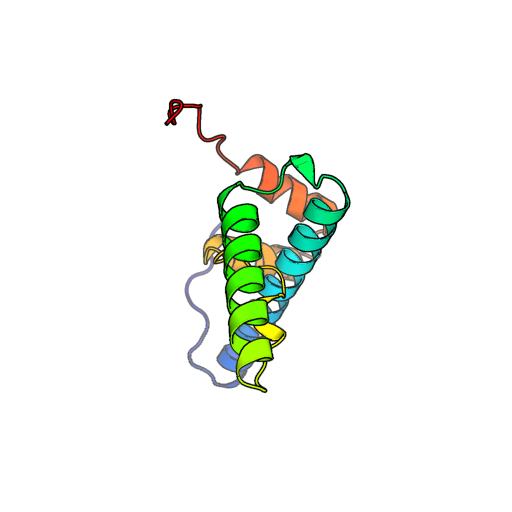.69 116 ILE A C 1
ATOM 928 O O . ILE A 1 116 ? 22.217 4.377 6.638 1.00 46.69 116 ILE A O 1
ATOM 932 N N . GLY A 1 117 ? 23.871 3.039 7.414 1.00 43.62 117 GLY A N 1
ATOM 933 C CA . GLY A 1 117 ? 24.996 3.812 6.920 1.00 43.62 117 GLY A CA 1
ATOM 934 C C . GLY A 1 117 ? 25.028 3.802 5.396 1.00 43.62 117 GLY A C 1
ATOM 935 O O . GLY A 1 117 ? 24.531 2.877 4.753 1.00 43.62 117 GLY A O 1
ATOM 936 N N . GLU A 1 118 ? 25.600 4.874 4.866 1.00 36.38 118 GLU A N 1
ATOM 937 C CA . GLU A 1 118 ? 25.987 5.046 3.472 1.00 36.38 118 GLU A CA 1
ATOM 938 C C . GLU A 1 118 ? 26.692 3.792 2.938 1.00 36.38 118 GLU A C 1
ATOM 940 O O . GLU A 1 118 ? 27.735 3.402 3.463 1.00 36.38 118 GLU A O 1
ATOM 945 N N . HIS A 1 119 ? 26.137 3.189 1.886 1.00 35.97 119 HIS A N 1
ATOM 946 C CA . HIS A 1 119 ? 26.848 2.300 0.968 1.00 35.97 119 HIS A CA 1
ATOM 947 C C . HIS A 1 119 ? 26.308 2.495 -0.446 1.00 35.97 119 HIS A C 1
ATOM 949 O O . HIS A 1 119 ? 25.066 2.446 -0.614 1.00 35.97 119 HIS A O 1
#

Secondary structure (D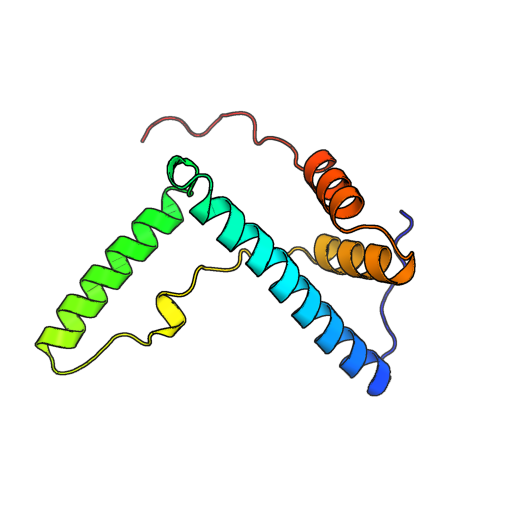SSP, 8-state):
-PPPP---SSHHHHHHHHHHHHHHHHHHHHHHHHHHHH-GGGS-HHHHHHHHHHHHHHHHH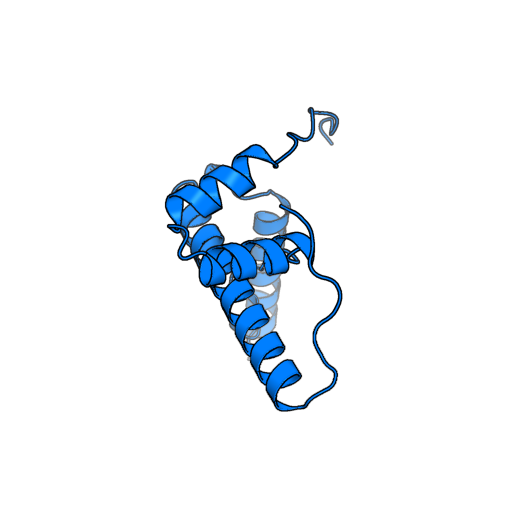HHTT----GGGTS--PPPPPHHHHHHHHHHHHTT--HHHHHHHHHTT-----S-----

Radius of gyration: 18.73 Å; Cα contacts (8 Å, |Δi|>4): 42; chains: 1; bounding box: 48×36×53 Å